Protein AF-A0A0C3KR62-F1 (afdb_monomer_lite)

Organism: NCBI:txid1051891

Foldseek 3Di:
DDDDDDDDDPDDDDLVQVVPFPDWDWAPPVHQWIWIDTVPDIDIDGDDDDDDDDDDDDDPPPDPPPPDPPSDPPDPDPPDDDD

Secondary structure (DSSP, 8-state):
-----------S--HHHHHT-S--EEE-TTSSS-EEEETTEEEE------SS-------S---TT-----S------------

Structure (mmCIF, N/CA/C/O backbone):
data_AF-A0A0C3KR62-F1
#
_entry.id   AF-A0A0C3KR62-F1
#
loop_
_atom_site.group_PDB
_atom_site.id
_atom_site.type_symbol
_atom_site.label_atom_id
_atom_site.label_alt_id
_atom_site.label_comp_id
_atom_site.label_asym_id
_atom_site.label_entity_id
_atom_site.label_seq_id
_atom_site.pdbx_PDB_ins_code
_atom_site.Cartn_x
_atom_site.Cartn_y
_atom_site.Cartn_z
_atom_site.occupancy
_atom_site.B_iso_or_equiv
_atom_site.auth_seq_id
_atom_site.auth_comp_id
_atom_site.auth_asym_id
_atom_site.auth_atom_id
_atom_site.pdbx_PDB_model_num
ATOM 1 N N . GLU A 1 1 ? -16.876 15.424 8.099 1.00 64.62 1 GLU A N 1
ATOM 2 C CA . GLU A 1 1 ? -16.064 14.721 7.087 1.00 64.62 1 GLU A CA 1
ATOM 3 C C . GLU A 1 1 ? -15.065 13.846 7.827 1.00 64.62 1 GLU A C 1
ATOM 5 O O . GLU A 1 1 ? -14.556 14.301 8.846 1.00 64.62 1 GLU A O 1
ATOM 10 N N . GLN A 1 2 ? -14.884 12.588 7.423 1.00 72.88 2 GLN A N 1
ATOM 11 C CA . GLN A 1 2 ? -14.013 11.637 8.118 1.00 72.88 2 GLN A CA 1
ATOM 12 C C . GLN A 1 2 ? -12.901 11.199 7.167 1.00 72.88 2 GLN A C 1
ATOM 14 O O . GLN A 1 2 ? -13.168 10.548 6.161 1.00 72.88 2 GLN A O 1
ATOM 19 N N . THR A 1 3 ? -11.663 11.562 7.491 1.00 78.62 3 THR A N 1
ATOM 20 C CA . THR A 1 3 ? -10.478 11.110 6.756 1.00 78.6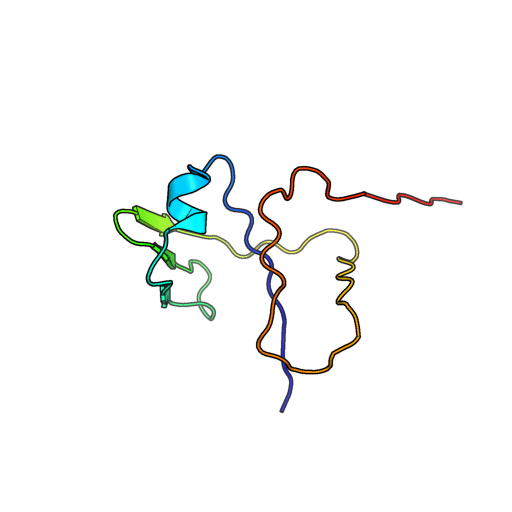2 3 THR A CA 1
ATOM 21 C C . THR A 1 3 ? -10.101 9.713 7.229 1.00 78.62 3 THR A C 1
ATOM 23 O O . THR A 1 3 ? -10.037 9.463 8.431 1.00 78.62 3 THR A O 1
ATOM 26 N N . SER A 1 4 ? -9.850 8.810 6.285 1.00 76.44 4 SER A N 1
ATOM 27 C CA . SER A 1 4 ? -9.307 7.478 6.560 1.00 76.44 4 SER A CA 1
ATOM 28 C C . SER A 1 4 ? -7.936 7.354 5.912 1.00 76.44 4 SER A C 1
ATOM 30 O O . SER A 1 4 ? -7.725 7.864 4.812 1.00 76.44 4 SER A O 1
ATOM 32 N N . TYR A 1 5 ? -7.021 6.670 6.590 1.00 81.06 5 TYR A N 1
ATOM 33 C CA . TYR A 1 5 ? -5.700 6.344 6.066 1.00 81.06 5 TYR A CA 1
ATOM 34 C C . TYR A 1 5 ? -5.673 4.865 5.695 1.00 81.06 5 TYR A C 1
ATOM 36 O O . TYR A 1 5 ? -6.261 4.039 6.392 1.00 81.06 5 TYR A O 1
ATOM 44 N N . VAL A 1 6 ? -5.017 4.550 4.582 1.00 80.62 6 VAL A N 1
ATOM 45 C CA . VAL A 1 6 ? -4.804 3.178 4.116 1.00 80.62 6 VAL A CA 1
ATOM 46 C C . VAL A 1 6 ? -3.326 2.984 3.832 1.00 80.62 6 VAL A C 1
ATOM 48 O O . VAL A 1 6 ? -2.670 3.880 3.294 1.00 80.62 6 VAL A O 1
ATOM 51 N N . THR A 1 7 ? -2.827 1.805 4.174 1.00 83.94 7 THR A N 1
ATOM 52 C CA . THR A 1 7 ? -1.438 1.417 3.942 1.00 83.94 7 THR A CA 1
ATOM 53 C C . THR A 1 7 ? -1.384 0.434 2.787 1.00 83.94 7 THR A C 1
ATOM 55 O O . THR A 1 7 ? -2.204 -0.480 2.693 1.00 83.94 7 THR A O 1
ATOM 58 N N . PHE A 1 8 ? -0.431 0.647 1.881 1.00 85.00 8 PHE A N 1
ATOM 59 C CA . PHE A 1 8 ? -0.205 -0.215 0.729 1.00 85.00 8 PHE A CA 1
ATOM 60 C C . PHE A 1 8 ? 1.015 -1.090 0.979 1.00 85.00 8 PHE A C 1
ATOM 62 O O . PHE A 1 8 ? 2.137 -0.586 1.034 1.00 85.00 8 PHE A O 1
ATOM 69 N N . ASP A 1 9 ? 0.799 -2.398 1.070 1.00 85.50 9 ASP A N 1
ATOM 70 C CA . ASP A 1 9 ? 1.880 -3.367 0.940 1.00 85.50 9 ASP A CA 1
ATOM 71 C C . ASP A 1 9 ? 2.143 -3.615 -0.553 1.00 85.50 9 ASP A C 1
ATOM 73 O O . ASP A 1 9 ? 1.302 -4.159 -1.272 1.00 85.50 9 ASP A O 1
ATOM 77 N N . LEU A 1 10 ? 3.293 -3.145 -1.042 1.00 84.75 10 LEU A N 1
ATOM 78 C CA . LEU A 1 10 ? 3.686 -3.245 -2.452 1.00 84.75 10 LEU A CA 1
ATOM 79 C C . LEU A 1 10 ? 4.627 -4.425 -2.727 1.00 84.75 10 LEU A C 1
ATOM 81 O O . LEU A 1 10 ? 5.039 -4.621 -3.873 1.00 84.75 10 LEU A O 1
ATOM 85 N N . GLY A 1 11 ? 4.968 -5.213 -1.702 1.00 82.50 11 GLY A N 1
ATOM 86 C CA . GLY A 1 11 ? 5.935 -6.296 -1.813 1.00 82.50 11 GLY A CA 1
ATOM 87 C C . GLY A 1 11 ? 7.293 -5.829 -2.355 1.00 82.50 11 GLY A C 1
ATOM 88 O O . GLY A 1 11 ? 7.792 -4.754 -2.023 1.00 82.50 11 GLY A O 1
ATOM 89 N N . ASN A 1 12 ? 7.912 -6.654 -3.204 1.00 82.56 12 ASN A N 1
ATOM 90 C CA . ASN A 1 12 ? 9.228 -6.381 -3.785 1.00 82.56 12 ASN A CA 1
ATOM 91 C C . ASN A 1 12 ? 9.116 -5.567 -5.086 1.00 82.56 12 ASN A C 1
ATOM 93 O O . ASN A 1 12 ? 9.283 -6.104 -6.184 1.00 82.56 12 ASN A O 1
ATOM 97 N N . ILE A 1 13 ? 8.787 -4.283 -4.962 1.00 82.69 13 ILE A N 1
ATOM 98 C CA . ILE A 1 13 ? 8.804 -3.327 -6.075 1.00 82.69 13 ILE A CA 1
ATOM 99 C C . ILE A 1 13 ? 10.149 -2.591 -6.136 1.00 82.69 13 ILE A C 1
ATOM 101 O O . ILE A 1 13 ? 10.778 -2.338 -5.108 1.00 82.69 13 ILE A O 1
ATOM 105 N N . ASP A 1 14 ? 10.594 -2.227 -7.342 1.00 82.69 14 ASP A N 1
ATOM 106 C CA . ASP A 1 14 ? 11.791 -1.399 -7.514 1.00 82.69 14 ASP A CA 1
ATOM 107 C C . ASP A 1 14 ? 11.607 -0.049 -6.804 1.00 82.69 14 ASP A C 1
ATOM 109 O O . ASP A 1 14 ? 10.733 0.751 -7.150 1.00 82.69 14 ASP A O 1
ATOM 113 N N . GLN A 1 15 ? 12.456 0.215 -5.813 1.00 80.62 15 GLN A N 1
ATOM 114 C CA . GLN A 1 15 ? 12.433 1.457 -5.047 1.00 80.62 15 GLN A CA 1
ATOM 115 C C . GLN A 1 15 ? 12.656 2.683 -5.938 1.00 80.62 15 GLN A C 1
ATOM 117 O O . GLN A 1 15 ? 12.045 3.723 -5.698 1.00 80.62 15 GLN A O 1
ATOM 122 N N . ASN A 1 16 ? 13.462 2.575 -7.001 1.00 80.31 16 ASN A N 1
ATOM 123 C CA . ASN A 1 16 ? 13.652 3.685 -7.934 1.00 80.31 16 ASN A CA 1
ATOM 124 C C . ASN A 1 16 ? 12.359 4.030 -8.670 1.00 80.31 16 ASN A C 1
ATOM 126 O O . ASN A 1 16 ? 12.124 5.201 -8.961 1.00 80.31 16 ASN A O 1
ATOM 130 N N . LEU A 1 17 ? 11.510 3.042 -8.953 1.00 78.94 17 LEU A N 1
ATOM 131 C CA . LEU A 1 17 ? 10.218 3.284 -9.585 1.00 78.94 17 LEU A CA 1
ATOM 132 C C . LEU A 1 17 ? 9.283 4.051 -8.644 1.00 78.94 17 LEU A C 1
ATOM 134 O O . LEU A 1 17 ? 8.596 4.961 -9.099 1.00 78.94 17 LEU A O 1
ATOM 138 N N . LEU A 1 18 ? 9.294 3.736 -7.343 1.00 78.50 18 LEU A N 1
ATOM 139 C CA . LEU A 1 18 ? 8.511 4.462 -6.338 1.00 78.50 18 LEU A CA 1
ATOM 140 C C . LEU A 1 18 ? 9.001 5.899 -6.142 1.00 78.50 18 LEU A C 1
ATOM 142 O O . LEU A 1 18 ? 8.204 6.832 -6.178 1.00 78.50 18 LEU A O 1
ATOM 146 N N . LEU A 1 19 ? 10.311 6.082 -5.961 1.00 79.31 19 LEU A N 1
ATOM 147 C CA . LEU A 1 19 ? 10.909 7.390 -5.674 1.00 79.31 19 LEU A CA 1
ATOM 148 C C . LEU A 1 19 ? 10.811 8.361 -6.857 1.00 79.31 19 LEU A C 1
ATOM 150 O O . LEU A 1 19 ? 10.726 9.569 -6.657 1.00 79.31 19 LEU A O 1
ATOM 154 N N . ASN A 1 20 ? 10.802 7.840 -8.086 1.00 79.06 20 ASN A N 1
ATOM 155 C CA . ASN A 1 20 ? 10.722 8.643 -9.308 1.00 79.06 20 ASN A CA 1
ATOM 156 C C . ASN A 1 20 ? 9.321 8.636 -9.941 1.00 79.06 20 ASN A C 1
ATOM 158 O O . ASN A 1 20 ? 9.155 9.089 -11.078 1.00 79.06 20 ASN A O 1
ATOM 162 N N . ALA A 1 21 ? 8.304 8.118 -9.245 1.00 79.62 21 ALA A N 1
ATOM 163 C CA . ALA A 1 21 ? 6.942 8.111 -9.755 1.00 79.62 21 ALA A CA 1
ATOM 164 C C . ALA A 1 21 ? 6.411 9.549 -9.864 1.00 79.62 21 ALA A C 1
ATOM 166 O O . ALA A 1 21 ? 6.061 10.189 -8.876 1.00 79.62 21 ALA A O 1
ATOM 167 N N . SER A 1 22 ? 6.293 10.055 -11.092 1.00 86.19 22 SER A N 1
ATOM 168 C CA . SER A 1 22 ? 5.712 11.378 -11.368 1.00 86.19 22 SER A CA 1
ATOM 169 C C . SER A 1 22 ? 4.192 11.424 -11.195 1.00 86.19 22 SER A C 1
ATOM 171 O O . SER A 1 22 ? 3.593 12.498 -11.190 1.00 86.19 22 SER A O 1
ATOM 173 N N . SER A 1 23 ? 3.548 10.261 -11.095 1.00 85.38 23 SER A N 1
ATOM 174 C CA . SER A 1 23 ? 2.113 10.143 -10.874 1.00 85.38 23 SER A CA 1
ATOM 175 C C . SER A 1 23 ? 1.777 8.845 -10.154 1.00 85.38 23 SER A C 1
ATOM 177 O O . SER A 1 23 ? 2.468 7.839 -10.293 1.00 85.38 23 SER A O 1
ATOM 179 N N . CYS A 1 24 ? 0.682 8.878 -9.409 1.00 86.31 24 CYS A N 1
ATOM 180 C CA . CYS A 1 24 ? 0.080 7.724 -8.769 1.00 86.31 24 CYS A CA 1
ATOM 181 C C . CYS A 1 24 ? -1.425 7.813 -9.004 1.00 86.31 24 CYS A C 1
ATOM 183 O O . CYS A 1 24 ? -2.031 8.861 -8.766 1.00 86.31 24 CYS A O 1
ATOM 185 N N . LYS A 1 25 ? -2.024 6.742 -9.525 1.00 88.75 25 LYS A N 1
ATOM 186 C CA . LYS A 1 25 ? -3.474 6.643 -9.689 1.00 88.75 25 LYS A CA 1
ATOM 187 C C . LYS A 1 25 ? -3.984 5.437 -8.939 1.00 88.75 25 LYS A C 1
ATOM 189 O O . LYS A 1 25 ? -3.455 4.337 -9.078 1.00 88.75 25 LYS A O 1
ATOM 194 N N . LEU A 1 26 ? -5.059 5.666 -8.208 1.00 88.88 26 LEU A N 1
ATOM 195 C CA . LEU A 1 26 ? -5.741 4.652 -7.442 1.00 88.88 26 LEU A CA 1
ATOM 196 C C . LEU A 1 26 ? -7.159 4.511 -7.983 1.00 88.88 26 LEU A C 1
ATOM 198 O O . LEU A 1 26 ? -7.869 5.503 -8.149 1.00 88.88 26 LEU A O 1
ATOM 202 N N . ILE A 1 27 ? -7.538 3.287 -8.329 1.00 92.12 27 ILE A N 1
ATOM 203 C CA . ILE A 1 27 ? -8.780 2.993 -9.042 1.00 92.12 27 ILE A CA 1
ATOM 204 C C . ILE A 1 27 ? -9.553 1.948 -8.244 1.00 92.12 27 ILE A C 1
ATOM 206 O O . ILE A 1 27 ? -9.004 0.900 -7.915 1.00 92.12 27 ILE A O 1
ATOM 210 N N . GLY A 1 28 ? -10.830 2.226 -7.972 1.00 93.44 28 GLY A N 1
ATOM 211 C CA . GLY A 1 28 ? -11.752 1.262 -7.367 1.00 93.44 28 GLY A CA 1
ATOM 212 C C . GLY A 1 28 ? -11.438 0.907 -5.913 1.00 93.44 28 GLY A C 1
ATOM 213 O O . GLY A 1 28 ? -11.522 -0.266 -5.561 1.00 93.44 28 GLY A O 1
ATOM 214 N N . LEU A 1 29 ? -11.076 1.891 -5.078 1.00 89.19 29 LEU A N 1
ATOM 215 C CA . LEU A 1 29 ? -10.881 1.705 -3.626 1.00 89.19 29 LEU A CA 1
ATOM 216 C C . LEU A 1 29 ? -12.122 1.185 -2.888 1.00 89.19 29 LEU A C 1
ATOM 218 O O . LEU A 1 29 ? -12.019 0.658 -1.789 1.00 89.19 29 LEU A O 1
ATOM 222 N N . ASP A 1 30 ? -13.294 1.410 -3.463 1.00 89.62 30 ASP A N 1
ATOM 223 C CA . ASP A 1 30 ? -14.595 0.958 -2.986 1.00 89.62 30 ASP A CA 1
ATOM 224 C C . ASP A 1 30 ? -14.952 -0.449 -3.492 1.00 89.62 30 ASP A C 1
ATOM 226 O O . ASP A 1 30 ? -16.003 -0.993 -3.153 1.00 89.62 30 ASP A O 1
ATOM 230 N N . THR A 1 31 ? -14.084 -1.055 -4.303 1.00 93.50 31 THR A N 1
ATOM 231 C CA . THR A 1 31 ? -14.286 -2.387 -4.869 1.00 93.50 31 THR A CA 1
ATOM 232 C C . THR A 1 31 ? -13.410 -3.414 -4.151 1.00 93.50 31 THR A C 1
ATOM 234 O O . THR A 1 31 ? -12.328 -3.073 -3.686 1.00 93.50 31 THR A O 1
ATOM 237 N N . PRO A 1 32 ? -13.777 -4.708 -4.137 1.00 93.69 32 PRO A N 1
ATOM 238 C CA . PRO A 1 32 ? -12.919 -5.754 -3.570 1.00 93.69 32 PRO A CA 1
ATOM 239 C C . PRO A 1 32 ? -11.552 -5.912 -4.259 1.00 93.69 32 PRO A C 1
ATOM 241 O O . PRO A 1 32 ? -10.722 -6.698 -3.806 1.00 93.69 32 PRO A O 1
ATOM 244 N N . THR A 1 33 ? -11.328 -5.249 -5.396 1.00 95.38 33 THR A N 1
ATOM 245 C CA . THR A 1 33 ? -10.131 -5.415 -6.223 1.00 95.38 33 THR A CA 1
ATOM 246 C C . THR A 1 33 ? -9.655 -4.063 -6.757 1.00 95.38 33 THR A C 1
ATOM 248 O O . THR A 1 33 ? -9.859 -3.760 -7.939 1.00 95.38 33 THR A O 1
ATOM 251 N N . PRO A 1 34 ? -9.031 -3.236 -5.903 1.00 94.81 34 PRO A N 1
ATOM 252 C CA . PRO A 1 34 ? -8.487 -1.953 -6.318 1.00 94.81 34 PRO A CA 1
ATOM 253 C C . PRO A 1 34 ? -7.278 -2.134 -7.241 1.00 94.81 34 PRO A C 1
ATOM 255 O O . PRO A 1 34 ? -6.648 -3.194 -7.289 1.00 94.81 34 PRO A O 1
ATOM 258 N N . TYR A 1 35 ? -6.912 -1.071 -7.95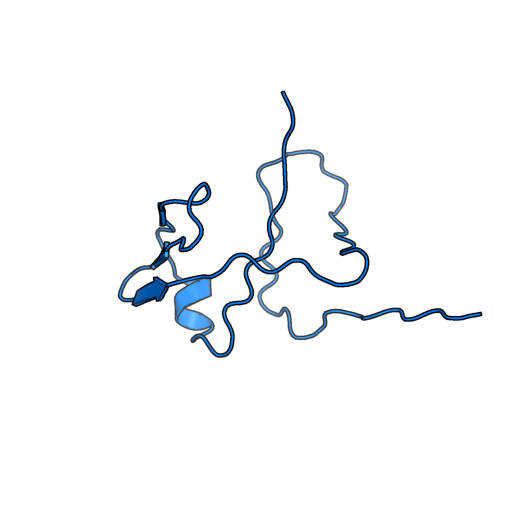1 1.00 94.44 35 TYR A N 1
ATOM 259 C CA . TYR A 1 35 ? -5.688 -1.027 -8.745 1.00 94.44 35 TYR A CA 1
ATOM 260 C C . TYR A 1 35 ? -4.858 0.197 -8.399 1.00 94.44 35 TYR A C 1
ATOM 262 O O . TYR A 1 35 ? -5.381 1.311 -8.319 1.00 94.44 35 TYR A O 1
ATOM 270 N N . LEU A 1 36 ? -3.553 -0.023 -8.273 1.00 90.88 36 LEU A N 1
ATOM 271 C CA . LEU A 1 36 ? -2.545 1.021 -8.193 1.00 90.88 36 LEU A CA 1
ATOM 272 C C . LEU A 1 36 ? -1.817 1.095 -9.533 1.00 90.88 36 LEU A C 1
ATOM 274 O O . LEU A 1 36 ? -1.258 0.106 -10.008 1.00 90.88 36 LEU A O 1
ATOM 278 N N . GLN A 1 37 ? -1.810 2.272 -10.144 1.00 89.81 37 GLN A N 1
ATOM 279 C CA . GLN A 1 37 ? -1.056 2.537 -11.359 1.00 89.81 37 GLN A CA 1
ATOM 280 C C . GLN A 1 37 ? 0.033 3.568 -11.080 1.00 89.81 37 GLN A C 1
ATOM 282 O O . GLN A 1 37 ? -0.244 4.701 -10.680 1.00 89.81 37 GLN A O 1
ATOM 287 N N . LEU A 1 38 ? 1.266 3.157 -11.355 1.00 87.31 38 LEU A N 1
ATOM 288 C CA . LEU A 1 38 ? 2.461 3.991 -11.391 1.00 87.31 38 LEU A CA 1
ATOM 289 C C . LEU A 1 38 ? 2.980 4.024 -12.843 1.00 87.31 38 LEU A C 1
ATOM 291 O O . LEU A 1 38 ? 2.535 3.227 -13.678 1.00 87.31 38 LEU A O 1
ATOM 295 N N . PRO A 1 39 ? 3.911 4.921 -13.204 1.00 84.06 39 PRO A N 1
ATOM 296 C CA . PRO A 1 39 ? 4.489 4.927 -14.541 1.00 84.06 39 PRO A CA 1
ATOM 297 C C . PRO A 1 39 ? 5.116 3.569 -14.883 1.00 84.06 39 PRO A C 1
ATOM 299 O O . PRO A 1 39 ? 6.023 3.099 -14.205 1.00 84.06 39 PRO A O 1
ATOM 302 N N . GLY A 1 40 ? 4.613 2.924 -15.936 1.00 85.88 40 GLY A N 1
ATOM 303 C CA . GLY A 1 40 ? 5.145 1.650 -16.429 1.00 85.88 40 GLY A CA 1
ATOM 304 C C . GLY A 1 40 ? 4.680 0.391 -15.687 1.00 85.88 40 GLY A C 1
ATOM 305 O O . GLY A 1 40 ? 4.992 -0.703 -16.148 1.00 85.88 40 GLY A O 1
ATOM 306 N N . ILE A 1 41 ? 3.900 0.502 -14.604 1.00 88.19 41 ILE A N 1
ATOM 307 C CA . ILE A 1 41 ? 3.370 -0.665 -13.884 1.00 88.19 41 ILE A CA 1
ATOM 308 C C . ILE A 1 41 ? 1.929 -0.446 -13.419 1.00 88.19 41 ILE A C 1
ATOM 310 O O . ILE A 1 41 ? 1.532 0.629 -12.976 1.00 88.19 41 ILE A O 1
ATOM 314 N N . THR A 1 42 ? 1.114 -1.491 -13.535 1.00 92.38 42 THR A N 1
ATOM 315 C CA . THR A 1 42 ? -0.232 -1.540 -12.958 1.00 92.38 42 THR A CA 1
ATOM 316 C C . THR A 1 42 ? -0.323 -2.761 -12.060 1.00 92.38 42 THR A C 1
ATOM 318 O O . THR A 1 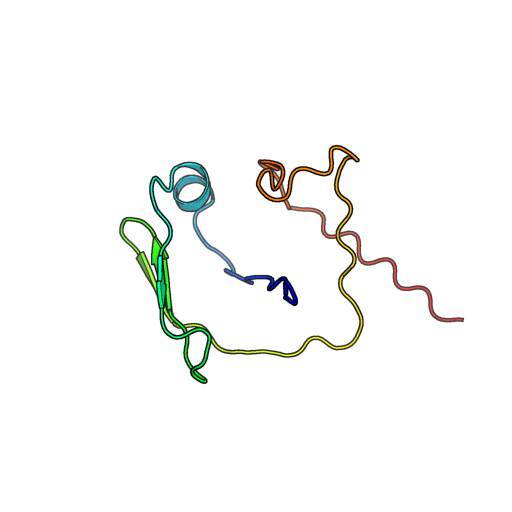42 ? -0.101 -3.884 -12.509 1.00 92.38 42 THR A O 1
ATOM 321 N N . MET A 1 43 ? -0.638 -2.525 -10.793 1.00 91.62 43 MET A N 1
ATOM 322 C CA . MET A 1 43 ? -0.752 -3.543 -9.759 1.00 91.62 43 MET A CA 1
ATOM 323 C C . MET A 1 43 ? -2.220 -3.718 -9.391 1.00 91.62 43 MET A C 1
ATOM 325 O O . MET A 1 43 ? -2.939 -2.742 -9.179 1.00 91.62 43 MET A O 1
ATOM 329 N N . ARG A 1 44 ? -2.658 -4.973 -9.317 1.00 95.31 44 ARG A N 1
ATOM 330 C CA . ARG A 1 44 ? -3.959 -5.353 -8.764 1.00 95.31 44 ARG A CA 1
ATOM 331 C C . ARG A 1 44 ? -3.788 -5.579 -7.265 1.00 95.31 44 ARG A C 1
ATOM 333 O O . ARG A 1 44 ? -2.898 -6.330 -6.881 1.00 95.31 44 ARG A O 1
ATOM 340 N N . GLY A 1 45 ? -4.633 -4.954 -6.459 1.00 91.81 45 GLY A N 1
ATOM 341 C CA . GLY A 1 45 ? -4.646 -5.106 -5.009 1.00 91.81 45 GLY A CA 1
ATOM 342 C C . GLY A 1 45 ? -5.827 -5.930 -4.503 1.00 91.81 45 GLY A C 1
ATOM 343 O O . GLY A 1 45 ? -6.761 -6.252 -5.243 1.00 91.81 45 GLY A O 1
ATOM 344 N N . THR A 1 46 ? -5.775 -6.223 -3.210 1.00 93.44 46 THR A N 1
ATOM 345 C CA . THR A 1 46 ? -6.852 -6.784 -2.389 1.00 93.44 46 THR A CA 1
ATOM 346 C C . THR A 1 46 ? -6.964 -5.964 -1.109 1.00 93.44 46 THR A C 1
ATOM 348 O O . THR A 1 46 ? -5.990 -5.352 -0.673 1.00 93.44 46 THR A O 1
ATOM 351 N N . HIS A 1 47 ? -8.159 -5.913 -0.522 1.00 89.88 47 HIS A N 1
ATOM 352 C CA . HIS A 1 47 ? -8.340 -5.317 0.799 1.00 89.88 47 HIS A CA 1
ATOM 353 C C . HIS A 1 47 ? -8.090 -6.371 1.869 1.00 89.88 47 HIS A C 1
ATOM 355 O O . HIS A 1 47 ? -8.860 -7.324 1.974 1.00 89.88 47 HIS A O 1
ATOM 361 N N . ASP A 1 48 ? -7.068 -6.153 2.691 1.00 86.88 48 ASP A N 1
ATOM 362 C CA . ASP A 1 48 ? -6.742 -7.018 3.818 1.00 86.88 48 ASP A CA 1
ATOM 363 C C . ASP A 1 48 ? -6.808 -6.227 5.129 1.00 86.88 48 ASP A C 1
ATOM 365 O O . ASP A 1 48 ? -6.309 -5.107 5.235 1.00 86.88 48 ASP A O 1
ATOM 369 N N . THR A 1 49 ? -7.475 -6.795 6.138 1.00 84.25 49 THR A N 1
ATOM 370 C CA . THR A 1 49 ? -7.551 -6.201 7.482 1.00 84.25 49 THR A CA 1
ATOM 371 C C . THR A 1 49 ? -6.460 -6.800 8.356 1.00 84.25 49 THR A C 1
ATOM 373 O O . THR A 1 49 ? -6.438 -8.010 8.586 1.00 84.25 49 THR A O 1
ATOM 376 N N . LEU A 1 50 ? -5.561 -5.954 8.856 1.00 78.12 50 LEU A N 1
ATOM 377 C CA . LEU A 1 50 ? -4.478 -6.382 9.737 1.00 78.12 50 LEU A CA 1
ATOM 378 C C . LEU A 1 50 ? -5.007 -6.788 11.119 1.00 78.12 50 LEU A C 1
ATOM 380 O O . LEU A 1 50 ? -5.959 -6.207 11.643 1.00 78.12 50 LEU A O 1
ATOM 384 N N . ILE A 1 51 ? -4.346 -7.765 11.743 1.00 85.56 51 ILE A N 1
ATOM 385 C CA . ILE A 1 51 ? -4.566 -8.074 13.158 1.00 85.56 51 ILE A CA 1
ATOM 386 C C . ILE A 1 51 ? -3.778 -7.059 13.991 1.00 85.56 51 ILE A C 1
ATOM 388 O O . ILE A 1 51 ? -2.550 -7.087 14.002 1.00 85.56 51 ILE A O 1
ATOM 392 N N . GLY A 1 52 ? -4.483 -6.205 14.731 1.00 80.94 52 GLY A N 1
ATOM 393 C CA . GLY A 1 52 ? -3.884 -5.200 15.612 1.00 80.94 52 GLY A CA 1
ATOM 394 C C . GLY A 1 52 ? -4.071 -3.778 15.092 1.00 80.94 52 GLY A C 1
ATOM 395 O O . GLY A 1 52 ? -5.032 -3.498 14.380 1.00 80.94 52 GLY A O 1
ATOM 396 N N . SER A 1 53 ? -3.163 -2.886 15.484 1.00 75.75 53 SER A N 1
ATOM 397 C CA . SER A 1 53 ? -3.204 -1.468 15.123 1.00 75.75 53 SER A CA 1
ATOM 398 C C . SER A 1 53 ? -1.900 -1.053 14.460 1.00 75.75 53 SER A C 1
ATOM 400 O O . SER A 1 53 ? -0.822 -1.426 14.920 1.00 75.75 53 SER A O 1
ATOM 402 N N . GLU A 1 54 ? -2.002 -0.238 13.418 1.00 76.38 54 GLU A N 1
ATOM 403 C CA . GLU A 1 54 ? -0.866 0.477 12.847 1.00 76.38 54 GLU A CA 1
ATOM 404 C C . GLU A 1 54 ? -0.684 1.816 13.571 1.00 76.38 54 GLU A C 1
ATOM 406 O O . GLU A 1 54 ? -1.656 2.523 13.846 1.00 76.38 54 GLU A O 1
ATOM 411 N N . LEU A 1 55 ? 0.563 2.159 13.902 1.00 76.50 55 LEU A N 1
ATOM 412 C CA . LEU A 1 55 ? 0.914 3.426 14.539 1.00 76.50 55 LEU A CA 1
ATOM 413 C C . LEU A 1 55 ? 1.773 4.244 13.579 1.00 76.50 55 LEU A C 1
ATOM 415 O O . LEU A 1 55 ? 2.895 3.858 13.258 1.00 76.50 55 LEU A O 1
ATOM 419 N N . VAL A 1 56 ? 1.251 5.390 13.149 1.00 73.81 56 VAL A N 1
ATOM 420 C CA . VAL A 1 56 ? 1.960 6.329 12.275 1.00 73.81 56 VAL A CA 1
ATOM 421 C C . VAL A 1 56 ? 2.393 7.533 13.101 1.00 73.81 56 VAL A C 1
ATOM 423 O O . VAL A 1 56 ? 1.561 8.238 13.672 1.00 73.81 56 VAL A O 1
ATOM 426 N N . PHE A 1 57 ? 3.699 7.783 13.156 1.00 75.50 57 PHE A N 1
ATOM 427 C CA . PHE A 1 57 ? 4.266 8.965 13.800 1.00 75.50 57 PHE A CA 1
ATOM 428 C C . PHE A 1 57 ? 4.604 10.004 12.727 1.00 75.50 57 PHE A C 1
ATOM 430 O O . PHE A 1 57 ? 5.397 9.733 11.828 1.00 75.50 57 PHE A O 1
ATOM 437 N N . ALA A 1 58 ? 4.010 11.194 12.818 1.00 69.75 58 ALA A N 1
ATOM 438 C CA . ALA A 1 58 ? 4.304 12.326 11.942 1.00 69.75 58 ALA A CA 1
ATOM 439 C C . ALA A 1 58 ? 4.935 13.467 12.754 1.00 69.75 58 ALA A C 1
ATOM 441 O O . ALA A 1 58 ? 4.525 13.723 13.888 1.00 69.75 58 ALA A O 1
ATOM 442 N N . ASP A 1 59 ? 5.925 14.155 12.179 1.00 59.16 59 ASP A N 1
ATOM 443 C CA . ASP A 1 59 ? 6.674 15.249 12.816 1.00 59.16 59 ASP A CA 1
ATOM 444 C C . ASP A 1 59 ? 5.832 16.532 12.901 1.00 59.16 59 ASP A C 1
ATOM 446 O O . ASP A 1 59 ? 6.089 17.476 12.163 1.00 59.16 59 ASP A O 1
ATOM 450 N N . GLY A 1 60 ? 4.780 16.522 13.733 1.00 48.84 60 GLY A N 1
ATOM 451 C CA . GLY A 1 60 ? 4.121 17.658 14.410 1.00 48.84 60 GLY A CA 1
ATOM 452 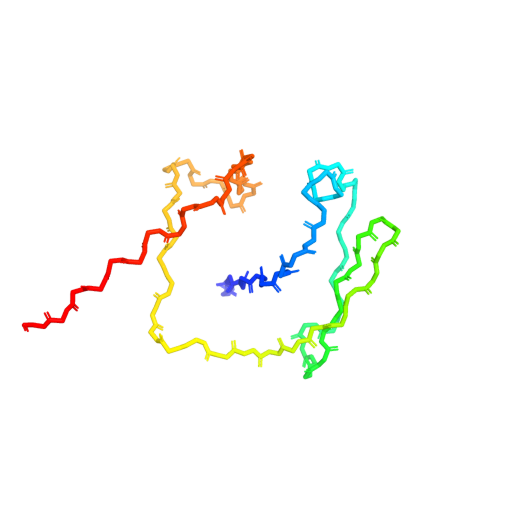C C . GLY A 1 60 ? 3.630 18.872 13.603 1.00 48.84 60 GLY A C 1
ATOM 453 O O . GLY A 1 60 ? 2.910 19.710 14.141 1.00 48.84 60 GLY A O 1
ATOM 454 N N . ARG A 1 61 ? 3.980 19.004 12.327 1.00 52.41 61 ARG A N 1
ATOM 455 C CA . ARG A 1 61 ? 3.542 20.044 11.407 1.00 52.41 61 ARG A CA 1
ATOM 456 C C . ARG A 1 61 ? 2.247 19.534 10.815 1.00 52.41 61 ARG A C 1
ATOM 458 O O . ARG A 1 61 ? 2.273 18.755 9.870 1.00 52.41 61 ARG A O 1
ATOM 465 N N . GLY A 1 62 ? 1.140 19.906 11.452 1.00 43.94 62 GLY A N 1
ATOM 466 C CA . GLY A 1 62 ? -0.230 19.518 11.116 1.00 43.94 62 GLY A CA 1
ATOM 467 C C . GLY A 1 62 ? -0.716 20.007 9.750 1.00 43.94 62 GLY A C 1
ATOM 468 O O . GLY A 1 62 ? -1.785 20.594 9.662 1.00 43.94 62 GLY A O 1
ATOM 469 N N . GLU A 1 63 ? 0.046 19.744 8.694 1.00 45.50 63 GLU A N 1
ATOM 470 C CA . GLU A 1 63 ? -0.368 19.900 7.311 1.00 45.50 63 GLU A CA 1
ATOM 471 C C . GLU A 1 63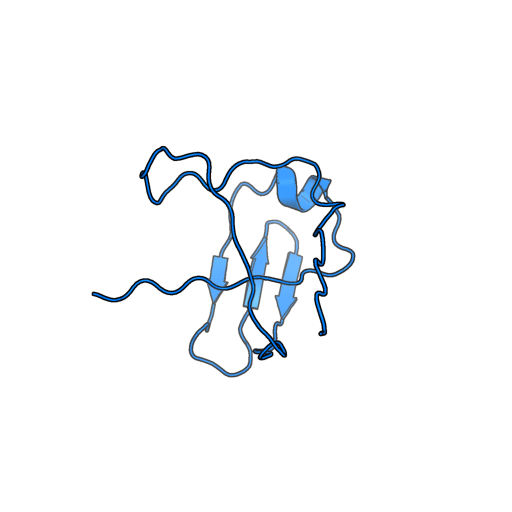 ? -0.673 18.502 6.746 1.00 45.50 63 GLU A C 1
ATOM 473 O O . GLU A 1 63 ? 0.225 17.658 6.678 1.00 45.50 63 GLU A O 1
ATOM 478 N N . PRO A 1 64 ? -1.916 18.224 6.315 1.00 45.88 64 PRO A N 1
ATOM 479 C CA . PRO A 1 64 ? -2.356 16.893 5.881 1.00 45.88 64 PRO A CA 1
ATOM 480 C C . PRO A 1 64 ? -1.719 16.392 4.568 1.00 45.88 64 PRO A C 1
ATOM 482 O O . PRO A 1 64 ? -2.081 15.317 4.100 1.00 45.88 64 PRO A O 1
ATOM 485 N N . ASN A 1 65 ? -0.776 17.133 3.973 1.00 42.56 65 ASN A N 1
ATOM 486 C CA . ASN A 1 65 ? -0.241 16.887 2.626 1.00 42.56 65 ASN A CA 1
ATOM 487 C C . ASN A 1 65 ? 1.263 16.585 2.557 1.00 42.56 65 ASN A C 1
ATOM 489 O O . ASN A 1 65 ? 1.821 16.531 1.464 1.00 42.56 65 ASN A O 1
ATOM 493 N N . SER A 1 66 ? 1.926 16.350 3.687 1.00 40.50 66 SER A N 1
ATOM 494 C CA . SER A 1 66 ? 3.363 16.063 3.701 1.00 40.50 66 SER A CA 1
ATOM 495 C C . SER A 1 66 ? 3.633 14.744 4.412 1.00 40.50 66 SER A C 1
ATOM 497 O O . SER A 1 66 ? 4.222 14.718 5.491 1.00 40.50 66 SER A O 1
ATOM 499 N N . ALA A 1 67 ? 3.197 13.632 3.810 1.00 40.62 67 ALA A N 1
ATOM 500 C CA . ALA A 1 67 ? 3.783 12.338 4.138 1.00 40.62 67 ALA A CA 1
ATOM 501 C C . ALA A 1 67 ? 5.290 12.456 3.871 1.00 40.62 67 ALA A C 1
ATOM 503 O O . ALA A 1 67 ? 5.713 12.780 2.760 1.00 40.62 67 ALA A O 1
ATOM 504 N N . LEU A 1 68 ? 6.086 12.309 4.927 1.00 39.50 68 LEU A N 1
ATOM 505 C CA . LEU A 1 68 ? 7.532 12.457 4.867 1.00 39.50 68 LEU A CA 1
ATOM 506 C C . LEU A 1 68 ? 8.093 11.509 3.802 1.00 39.50 68 LEU A C 1
ATOM 508 O O . LEU A 1 68 ? 7.833 10.307 3.826 1.00 39.50 68 LEU A O 1
ATOM 512 N N . HIS A 1 69 ? 8.888 12.061 2.886 1.00 38.44 69 HIS A N 1
ATOM 513 C CA . HIS A 1 69 ? 9.733 11.298 1.978 1.00 38.44 69 HIS A CA 1
ATOM 514 C C . HIS A 1 69 ? 10.797 10.570 2.812 1.00 38.44 69 HIS A C 1
ATOM 516 O O . HIS A 1 69 ? 11.911 11.058 2.997 1.00 38.44 69 HIS A O 1
ATOM 522 N N . LEU A 1 70 ? 10.460 9.393 3.331 1.00 38.41 70 LEU A N 1
ATOM 523 C CA . LEU A 1 70 ? 11.418 8.477 3.937 1.00 38.41 70 LEU A CA 1
ATOM 524 C C . LEU A 1 70 ? 11.976 7.601 2.819 1.00 38.41 70 LEU A C 1
ATOM 526 O O . LEU A 1 70 ? 11.388 6.595 2.437 1.00 38.41 70 LEU A O 1
ATOM 530 N N . SER A 1 71 ? 13.135 7.989 2.291 1.00 35.94 71 SER A N 1
ATOM 531 C CA . SER A 1 71 ? 13.921 7.240 1.299 1.00 35.94 71 SER A CA 1
ATOM 532 C C . SER A 1 71 ? 14.437 5.876 1.794 1.00 35.94 71 SER A C 1
ATOM 534 O O . SER A 1 71 ? 15.301 5.286 1.155 1.00 35.94 71 SER A O 1
ATOM 536 N N . SER A 1 72 ? 13.946 5.364 2.925 1.00 38.28 72 SER A N 1
ATOM 537 C CA . SER A 1 72 ? 14.367 4.088 3.499 1.00 38.28 72 SER A CA 1
ATOM 538 C C . SER A 1 72 ? 13.356 3.614 4.547 1.00 38.28 72 SER A C 1
ATOM 540 O O . SER A 1 72 ? 13.534 3.859 5.735 1.00 38.28 72 SER A O 1
ATOM 542 N N . LEU A 1 73 ? 12.281 2.935 4.142 1.00 41.22 73 LEU A N 1
ATOM 543 C CA . LEU A 1 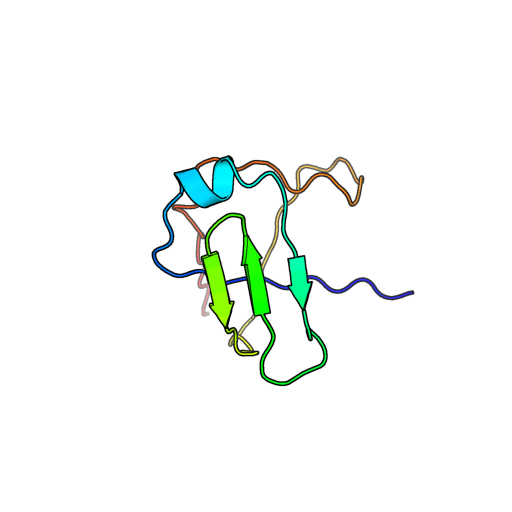73 ? 11.420 2.198 5.082 1.00 41.22 73 LEU A CA 1
ATOM 544 C C . LEU A 1 73 ? 11.815 0.720 5.120 1.00 41.22 73 LEU A C 1
ATOM 546 O O . LEU A 1 73 ? 11.050 -0.168 4.764 1.00 41.22 73 LEU A O 1
ATOM 550 N N . SER A 1 74 ? 13.044 0.471 5.567 1.00 35.09 74 SER A N 1
ATOM 551 C CA . SER A 1 74 ? 13.517 -0.852 5.983 1.00 35.09 74 SER A CA 1
ATOM 552 C C . SER A 1 74 ? 13.255 -1.148 7.465 1.00 35.09 74 SER A C 1
ATOM 554 O O . SER A 1 74 ? 13.627 -2.217 7.931 1.00 35.09 74 SER A O 1
ATOM 556 N N . GLU A 1 75 ? 12.607 -0.255 8.218 1.00 37.47 75 GLU A N 1
ATOM 557 C CA . GLU A 1 75 ? 12.352 -0.468 9.648 1.00 37.47 75 GLU A CA 1
ATOM 558 C C . GLU A 1 75 ? 10.937 -0.033 10.043 1.00 37.47 75 GLU A C 1
ATOM 560 O O . GLU A 1 75 ? 10.707 1.052 10.574 1.00 37.47 75 GLU A O 1
ATOM 565 N N . LEU A 1 76 ? 9.966 -0.921 9.815 1.00 36.12 76 LEU A N 1
ATOM 566 C CA . LEU A 1 76 ? 8.743 -0.920 10.611 1.00 36.12 76 LEU A CA 1
ATOM 567 C C . LEU A 1 76 ? 9.099 -1.550 11.968 1.00 36.12 76 LEU A C 1
ATOM 569 O O . LEU A 1 76 ? 9.243 -2.769 12.077 1.00 36.12 76 LEU A O 1
ATOM 573 N N . ILE A 1 77 ? 9.301 -0.730 13.002 1.00 34.72 77 ILE A N 1
ATOM 574 C CA . ILE A 1 77 ? 9.541 -1.237 14.359 1.00 34.72 77 ILE A CA 1
ATOM 575 C C . ILE A 1 77 ? 8.221 -1.792 14.903 1.00 34.72 77 ILE A C 1
ATOM 577 O O . ILE A 1 77 ? 7.357 -1.057 15.379 1.00 34.72 77 ILE A O 1
ATOM 581 N N . LEU A 1 78 ? 8.078 -3.116 14.852 1.00 33.00 78 LEU A N 1
ATOM 582 C CA . LEU A 1 78 ? 7.008 -3.841 15.526 1.00 33.00 78 LEU A CA 1
ATOM 583 C C . LEU A 1 78 ? 7.314 -3.897 17.033 1.00 33.00 78 LEU A C 1
ATOM 585 O O . LEU A 1 78 ? 8.026 -4.786 17.500 1.00 33.00 78 LEU A O 1
ATOM 589 N N . VAL A 1 79 ? 6.776 -2.961 17.821 1.00 31.44 79 VAL A N 1
ATOM 590 C CA . VAL A 1 79 ? 6.787 -3.094 19.288 1.00 31.44 79 VAL A CA 1
ATOM 591 C C . VAL A 1 79 ? 5.645 -4.024 19.695 1.00 31.44 79 VAL A C 1
ATOM 593 O O . VAL A 1 79 ? 4.510 -3.599 19.892 1.00 31.44 79 VAL A O 1
ATOM 596 N N . SER A 1 80 ? 5.946 -5.316 19.820 1.00 32.56 80 SER A N 1
ATOM 597 C CA . SER A 1 80 ? 5.066 -6.268 20.497 1.00 32.56 80 SER A CA 1
ATOM 598 C C . SER A 1 80 ? 5.339 -6.215 21.998 1.00 32.56 80 SER A C 1
ATOM 600 O O . SER A 1 80 ? 6.258 -6.873 22.481 1.00 32.56 80 SER A O 1
ATOM 602 N N . SER A 1 81 ? 4.519 -5.486 22.753 1.00 33.59 81 SER A N 1
ATOM 603 C CA . SER A 1 81 ? 4.331 -5.788 24.171 1.00 33.59 81 SER A CA 1
ATOM 604 C C . SER A 1 81 ? 3.143 -6.739 24.309 1.00 33.59 81 SER A C 1
ATOM 606 O O . SER A 1 81 ? 2.008 -6.436 23.942 1.00 33.59 81 SER A O 1
ATOM 608 N N . ARG A 1 82 ? 3.411 -7.936 24.824 1.00 32.91 82 ARG A N 1
ATOM 609 C CA . ARG A 1 82 ? 2.396 -8.765 25.472 1.00 32.91 82 ARG A CA 1
ATOM 610 C C . ARG A 1 82 ? 2.823 -8.969 26.932 1.00 32.91 82 ARG A C 1
ATOM 612 O O . ARG A 1 82 ? 4.025 -8.902 27.186 1.00 32.91 82 ARG A O 1
ATOM 619 N N . PRO A 1 83 ? 1.840 -9.077 27.842 1.00 40.47 83 PRO A N 1
ATOM 620 C CA . PRO A 1 83 ? 1.989 -8.825 29.278 1.00 40.47 83 PRO A CA 1
ATOM 621 C C . PRO A 1 83 ? 2.952 -9.769 29.994 1.00 40.47 83 PRO A C 1
ATOM 623 O O . PRO A 1 83 ? 3.122 -10.916 29.522 1.00 40.47 83 PRO A O 1
#

InterPro domains:
  IPR019481 Transcription factor TFIIIC, triple barrel domain [PF10419] (2-66)

Sequence (83 aa):
EQTSYVTFDLGNIDQNLLLNASSCKLIGLDTPTPYLQLPGITMRGTHDTLIGSELVFADGRGEPNSALHLSSLSELILVSSRP

pLDDT: mean 71.02, std 21.49, range [31.44, 95.38]

Radius of gyration: 14.96 Å; chains: 1; bounding box: 30×29×46 Å